Protein AF-A0A933VSX6-F1 (afdb_monomer)

Sequence (68 aa):
MDDRPTFPLELDAAQLKV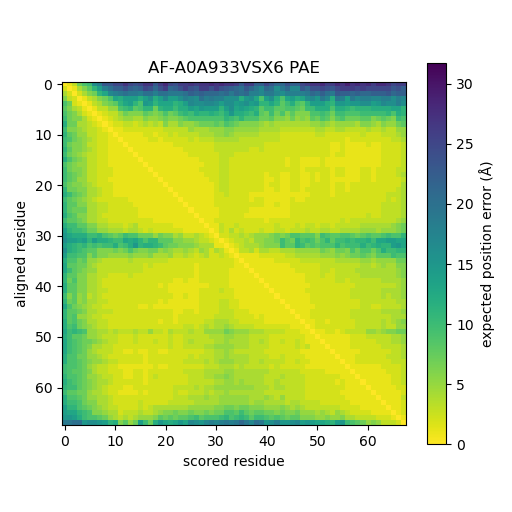TWTALKTLHDGLGHEEHDVQEIVREVLDKLPGEHDVRAIDLGRELERRRR

pLDDT: mean 92.03, std 8.21, range [50.62, 97.56]

Nearest PDB structures (foldseek):
  4c2m-assembly1_D  TM=4.875E-01  e=3.724E+00  Saccharomyces cerevisiae
  5g5l-assembly1_D  TM=5.657E-01  e=7.671E+00  Saccharomyces cerevisiae
  7z3p-assembly1_A  TM=4.634E-01  e=8.748E+00  Mus musculus
  3phf-assembly1_B  TM=3.530E-01  e=7.183E+00  human gammaherpesvirus 4

Radius of gyration: 14.53 Å; Cα contacts (8 Å, |Δi|>4): 27; chains: 1; bounding box: 41×31×33 Å

Structure (mmCIF, N/CA/C/O backbone):
data_AF-A0A933VSX6-F1
#
_entry.id   AF-A0A933VSX6-F1
#
loop_
_atom_site.group_PDB
_atom_site.id
_atom_site.type_symbol
_atom_site.label_atom_id
_atom_site.label_alt_id
_atom_site.label_comp_id
_atom_site.label_asym_id
_atom_site.label_entity_id
_atom_site.label_seq_id
_atom_site.pdbx_PDB_ins_code
_atom_site.Cartn_x
_atom_site.Cartn_y
_atom_site.Cartn_z
_atom_site.occupancy
_atom_site.B_iso_or_equiv
_atom_site.auth_seq_id
_atom_site.auth_comp_id
_atom_site.auth_asym_id
_atom_site.auth_atom_id
_atom_site.pdbx_PDB_model_num
ATOM 1 N N . MET A 1 1 ? -22.048 17.474 -6.296 1.00 50.62 1 MET A N 1
ATOM 2 C CA . MET A 1 1 ? -20.906 17.358 -7.221 1.00 50.62 1 MET A CA 1
ATOM 3 C C . MET A 1 1 ? -19.667 17.438 -6.359 1.00 50.62 1 MET A C 1
ATOM 5 O O . MET A 1 1 ? -19.606 18.335 -5.531 1.00 50.62 1 MET A O 1
ATOM 9 N N . ASP A 1 2 ? -18.793 16.444 -6.433 1.00 70.50 2 ASP A N 1
ATOM 10 C CA . ASP A 1 2 ? -17.581 16.396 -5.617 1.00 70.50 2 ASP A CA 1
ATOM 11 C C . ASP A 1 2 ? -16.523 17.297 -6.271 1.00 70.50 2 ASP A C 1
ATOM 13 O O . ASP A 1 2 ? -16.037 16.980 -7.350 1.00 70.50 2 ASP A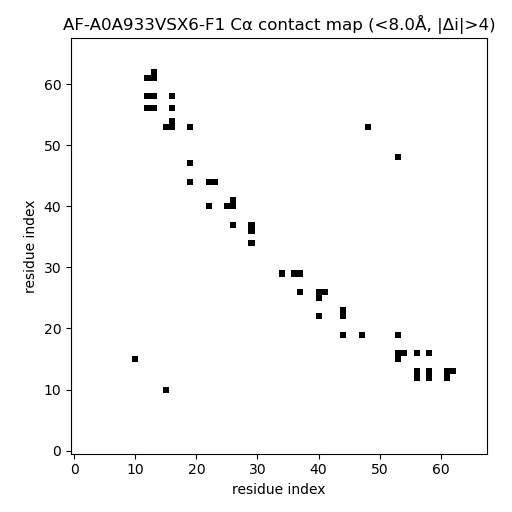 O 1
ATOM 17 N N . ASP A 1 3 ? -16.255 18.463 -5.677 1.00 74.81 3 ASP A N 1
ATOM 18 C CA . ASP A 1 3 ? -15.350 19.497 -6.217 1.00 74.81 3 ASP A CA 1
ATOM 19 C C . ASP A 1 3 ? -13.881 19.252 -5.812 1.00 74.81 3 ASP A C 1
ATOM 21 O O . ASP A 1 3 ? -13.059 20.168 -5.761 1.00 74.81 3 ASP A O 1
ATOM 25 N N . ARG A 1 4 ? -13.535 18.010 -5.440 1.00 76.44 4 ARG A N 1
ATOM 26 C CA . ARG A 1 4 ? -12.170 17.670 -5.036 1.00 76.44 4 ARG A CA 1
ATOM 27 C C . ARG A 1 4 ? -11.324 17.406 -6.284 1.00 76.44 4 ARG A C 1
ATOM 29 O O . ARG A 1 4 ? -11.696 16.569 -7.110 1.00 76.44 4 ARG A O 1
ATOM 36 N N . PRO A 1 5 ? -10.163 18.064 -6.432 1.00 72.75 5 PRO A N 1
ATOM 37 C CA . PRO A 1 5 ? -9.261 17.767 -7.533 1.00 72.75 5 PRO A CA 1
ATOM 38 C C . PRO A 1 5 ? -8.797 16.307 -7.446 1.00 72.75 5 PRO A C 1
ATOM 40 O O . PRO A 1 5 ? -8.254 15.869 -6.432 1.00 72.75 5 PRO A O 1
ATOM 43 N N . THR A 1 6 ? -9.025 15.545 -8.519 1.00 78.94 6 THR A N 1
ATOM 44 C CA . THR A 1 6 ? -8.498 14.183 -8.662 1.00 78.94 6 THR A CA 1
ATOM 45 C C . THR A 1 6 ? -7.115 14.261 -9.289 1.00 78.94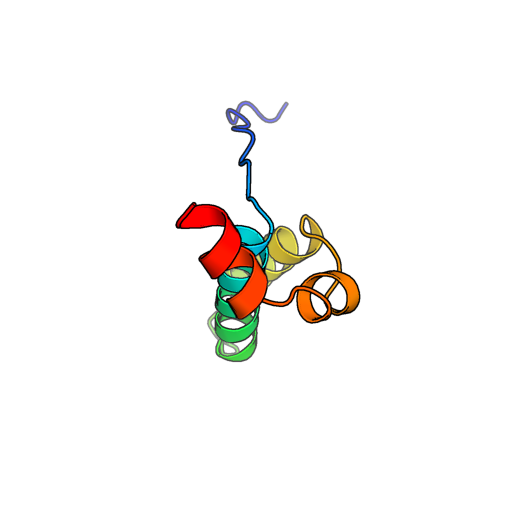 6 THR A C 1
ATOM 47 O O . THR A 1 6 ? -6.970 14.723 -10.420 1.00 78.94 6 THR A O 1
ATOM 50 N N . PHE A 1 7 ? -6.102 13.796 -8.564 1.00 79.75 7 PHE A N 1
ATOM 51 C CA . PHE A 1 7 ? -4.737 13.705 -9.068 1.00 79.75 7 PHE A CA 1
ATOM 52 C C . PHE A 1 7 ? -4.428 12.248 -9.430 1.00 79.75 7 PHE A C 1
ATOM 54 O O . PHE A 1 7 ? -4.506 11.391 -8.546 1.00 79.75 7 PHE A O 1
ATOM 61 N N . PRO A 1 8 ? -4.098 11.935 -10.698 1.00 83.81 8 PRO A N 1
ATOM 62 C CA . PRO A 1 8 ? -3.655 10.596 -11.052 1.00 83.81 8 PRO A CA 1
ATOM 63 C C . PRO A 1 8 ? -2.303 10.323 -10.388 1.00 83.81 8 PRO A C 1
ATOM 65 O O . PRO A 1 8 ? -1.374 11.124 -10.491 1.00 83.81 8 PRO A O 1
ATOM 68 N N . LEU A 1 9 ? -2.209 9.193 -9.694 1.00 87.94 9 LEU A N 1
ATOM 69 C CA . LEU A 1 9 ? -0.965 8.702 -9.118 1.00 87.94 9 LEU A CA 1
ATOM 70 C C . LEU A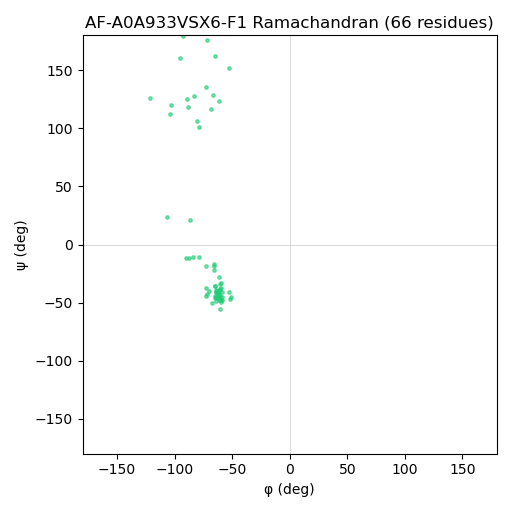 1 9 ? -0.456 7.556 -9.987 1.00 87.94 9 LEU A C 1
ATOM 72 O O . LEU A 1 9 ? -1.071 6.492 -10.036 1.00 87.94 9 LEU A O 1
ATOM 76 N N . GLU A 1 10 ? 0.668 7.773 -10.659 1.00 92.69 10 GLU A N 1
ATOM 77 C CA . GLU A 1 10 ? 1.350 6.718 -11.402 1.00 92.69 10 GLU A CA 1
ATOM 78 C C . GLU A 1 10 ? 2.343 6.010 -10.482 1.00 92.69 10 GLU A C 1
ATOM 80 O O . GLU A 1 10 ? 3.201 6.638 -9.860 1.00 92.69 10 GLU A O 1
ATOM 85 N N . LEU A 1 11 ? 2.206 4.689 -10.385 1.00 94.44 11 LEU A N 1
ATOM 86 C CA . LEU A 1 11 ? 3.115 3.827 -9.644 1.00 94.44 11 LEU A CA 1
ATOM 87 C C . LEU A 1 11 ? 3.690 2.807 -10.617 1.00 94.44 11 LEU A C 1
ATOM 89 O O . LEU A 1 11 ? 2.938 2.083 -11.270 1.00 94.44 11 LEU A O 1
ATOM 93 N N . ASP A 1 12 ? 5.013 2.706 -10.682 1.00 95.69 12 ASP A N 1
ATOM 94 C CA . ASP A 1 12 ? 5.621 1.535 -11.308 1.00 95.69 12 ASP A CA 1
ATOM 95 C C . ASP A 1 12 ? 5.457 0.285 -10.420 1.00 95.69 12 ASP A C 1
ATOM 97 O O . ASP A 1 12 ? 4.959 0.351 -9.292 1.00 95.69 12 ASP A O 1
ATOM 101 N N . ALA A 1 13 ? 5.895 -0.878 -10.906 1.00 96.62 13 ALA A N 1
ATOM 102 C CA . ALA A 1 13 ? 5.697 -2.139 -10.195 1.00 96.62 13 ALA A CA 1
ATOM 103 C C . ALA A 1 13 ? 6.369 -2.168 -8.804 1.00 96.62 13 ALA A C 1
ATOM 105 O O . ALA A 1 13 ? 5.790 -2.684 -7.847 1.00 96.62 13 ALA A O 1
ATOM 106 N N . ALA A 1 14 ? 7.562 -1.587 -8.649 1.00 97.00 14 ALA A N 1
ATOM 107 C CA . ALA A 1 14 ? 8.264 -1.564 -7.365 1.00 97.00 14 ALA A CA 1
ATOM 108 C C . ALA A 1 14 ? 7.581 -0.611 -6.379 1.00 97.00 14 ALA A C 1
ATOM 110 O O . ALA A 1 14 ? 7.402 -0.959 -5.212 1.00 97.00 14 ALA A O 1
ATOM 111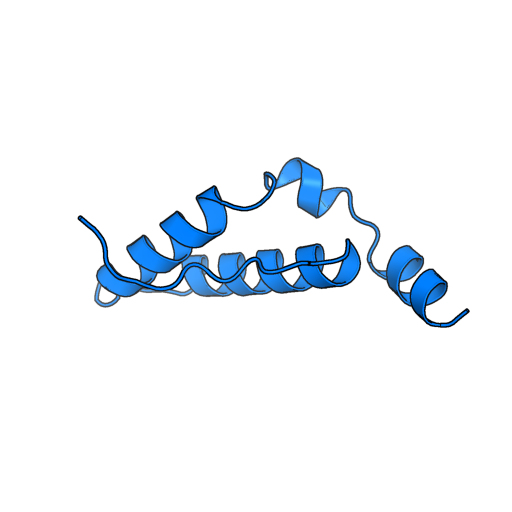 N N . GLN A 1 15 ? 7.165 0.564 -6.854 1.00 97.00 15 GLN A N 1
ATOM 112 C CA . GLN A 1 15 ? 6.378 1.518 -6.075 1.00 97.00 15 GLN A CA 1
ATOM 113 C C . GLN A 1 15 ? 5.056 0.895 -5.633 1.00 97.00 15 GLN A C 1
ATOM 115 O O . GLN A 1 15 ? 4.731 0.943 -4.451 1.00 97.00 15 GLN A O 1
ATOM 120 N N . LEU A 1 16 ? 4.334 0.249 -6.550 1.00 97.25 16 LEU A N 1
ATOM 121 C CA . LEU A 1 16 ? 3.071 -0.417 -6.257 1.00 97.25 16 LEU A CA 1
ATOM 122 C C . LEU A 1 16 ? 3.245 -1.495 -5.182 1.00 97.25 16 LEU A C 1
ATOM 124 O O . LEU A 1 16 ? 2.488 -1.517 -4.212 1.00 97.25 16 LEU A O 1
ATOM 128 N N . LYS A 1 17 ? 4.265 -2.354 -5.311 1.00 97.56 17 LYS A N 1
ATOM 129 C CA . LYS A 1 17 ? 4.547 -3.418 -4.337 1.00 97.56 17 LYS A CA 1
ATOM 130 C C . LYS A 1 17 ? 4.803 -2.860 -2.939 1.00 97.56 17 LYS A C 1
ATOM 132 O O . LYS A 1 17 ? 4.248 -3.379 -1.969 1.00 97.56 17 LYS A O 1
ATOM 137 N N . VAL A 1 18 ? 5.613 -1.808 -2.832 1.00 97.44 18 VAL A N 1
ATOM 138 C CA . VAL A 1 18 ? 5.926 -1.168 -1.546 1.00 97.44 18 VAL A CA 1
ATOM 139 C C . VAL A 1 18 ? 4.694 -0.479 -0.963 1.00 97.44 18 VAL A C 1
ATOM 141 O O . VAL A 1 18 ? 4.344 -0.750 0.184 1.00 97.44 18 VAL A O 1
ATOM 144 N N . THR A 1 19 ? 4.006 0.353 -1.747 1.00 96.75 19 THR A N 1
ATOM 145 C CA . THR A 1 19 ? 2.824 1.103 -1.302 1.00 96.75 19 THR A CA 1
ATOM 146 C C . THR A 1 19 ? 1.717 0.172 -0.826 1.00 96.75 19 THR A C 1
ATOM 148 O O . THR A 1 19 ? 1.212 0.341 0.281 1.00 96.75 19 THR A O 1
ATOM 151 N N . TRP A 1 20 ? 1.377 -0.851 -1.613 1.00 97.38 20 TRP A N 1
ATOM 152 C CA . TRP A 1 20 ? 0.348 -1.818 -1.236 1.00 97.38 20 TRP A CA 1
ATOM 153 C C . TRP A 1 20 ? 0.722 -2.566 0.048 1.00 97.38 20 TRP A C 1
ATOM 155 O O . TRP A 1 20 ? -0.101 -2.689 0.950 1.00 97.38 20 TRP A O 1
ATOM 165 N N . THR A 1 21 ? 1.981 -3.006 0.179 1.00 97.19 21 THR A N 1
ATOM 166 C CA . THR A 1 21 ? 2.442 -3.724 1.382 1.00 97.19 21 THR A CA 1
ATOM 167 C C . THR A 1 21 ? 2.391 -2.831 2.623 1.00 97.19 21 THR A C 1
ATOM 169 O O . THR A 1 21 ? 1.970 -3.284 3.688 1.00 97.19 21 THR A O 1
ATOM 172 N N . ALA A 1 22 ? 2.784 -1.562 2.493 1.00 97.56 22 ALA A N 1
ATOM 173 C CA . ALA A 1 22 ? 2.729 -0.594 3.583 1.00 97.56 22 ALA A CA 1
ATOM 174 C C . ALA A 1 22 ? 1.282 -0.312 4.012 1.00 97.56 22 ALA A C 1
ATOM 176 O O . ALA A 1 22 ? 0.986 -0.356 5.202 1.00 97.56 22 ALA A O 1
ATOM 177 N N . LEU A 1 23 ? 0.374 -0.097 3.055 1.00 97.06 23 LEU A N 1
ATOM 178 C CA . LEU A 1 23 ? -1.048 0.121 3.327 1.00 97.06 23 LEU A CA 1
ATOM 179 C C . LEU A 1 23 ? -1.708 -1.108 3.954 1.00 97.06 23 LEU A C 1
ATOM 181 O O . LEU A 1 23 ? -2.474 -0.966 4.900 1.00 97.06 23 LEU A O 1
ATOM 185 N N . LYS A 1 24 ? -1.382 -2.313 3.479 1.00 96.81 24 LYS A N 1
ATOM 186 C CA . LYS A 1 24 ? -1.898 -3.555 4.060 1.00 96.81 24 LYS A CA 1
ATOM 187 C C . LYS A 1 24 ? -1.399 -3.759 5.492 1.00 96.81 24 LYS A C 1
ATOM 189 O O . LYS A 1 24 ? -2.193 -4.064 6.372 1.00 96.81 24 LYS A O 1
ATOM 194 N N . THR A 1 25 ? -0.109 -3.521 5.735 1.00 97.00 25 THR A N 1
ATOM 195 C CA . THR A 1 25 ? 0.481 -3.583 7.085 1.00 97.00 25 THR A CA 1
ATOM 196 C C . THR A 1 25 ? -0.153 -2.555 8.017 1.00 97.00 25 THR A C 1
ATOM 198 O O . THR A 1 25 ? -0.452 -2.880 9.161 1.00 97.00 25 THR A O 1
ATOM 201 N N . LEU A 1 26 ? -0.384 -1.332 7.526 1.00 96.44 26 LEU A N 1
ATOM 202 C CA . LEU A 1 26 ? -1.088 -0.296 8.273 1.00 96.44 26 LEU A CA 1
ATOM 203 C C . LEU A 1 26 ? -2.502 -0.762 8.617 1.00 96.44 26 LEU A C 1
ATOM 205 O O . LEU A 1 26 ? -2.828 -0.816 9.792 1.00 96.44 26 LEU A O 1
ATOM 209 N N . HIS A 1 27 ? -3.298 -1.158 7.619 1.00 95.94 27 HIS A N 1
ATOM 210 C CA . HIS A 1 27 ? -4.668 -1.635 7.811 1.00 95.94 27 HIS A CA 1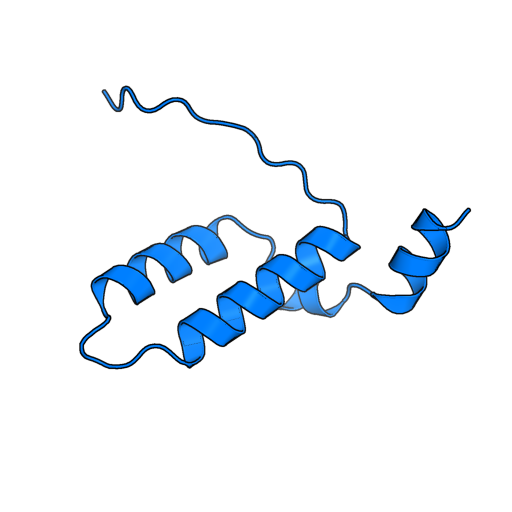
ATOM 211 C C . HIS A 1 27 ? -4.750 -2.740 8.870 1.00 95.94 27 HIS A C 1
ATOM 213 O O . HIS A 1 27 ? -5.612 -2.696 9.740 1.00 95.94 27 HIS A O 1
ATOM 219 N N . ASP A 1 28 ? -3.861 -3.730 8.795 1.00 94.94 28 ASP A N 1
ATOM 220 C CA . ASP A 1 28 ? -3.863 -4.876 9.710 1.00 94.94 28 ASP A CA 1
ATOM 221 C C . ASP A 1 28 ? -3.385 -4.520 11.124 1.00 94.94 28 ASP A C 1
ATOM 223 O O . ASP A 1 28 ? -3.651 -5.267 12.065 1.00 94.94 28 ASP A O 1
ATOM 227 N N . GLY A 1 29 ? -2.682 -3.395 11.276 1.00 94.88 29 GLY A N 1
ATOM 228 C CA . GLY A 1 29 ? -2.238 -2.860 12.559 1.00 94.88 29 GLY A CA 1
ATOM 229 C C . GLY A 1 29 ? -3.223 -1.895 13.225 1.00 94.88 29 GLY A C 1
ATOM 230 O O . GLY A 1 29 ? -3.013 -1.573 14.393 1.00 94.88 29 GLY A O 1
ATOM 231 N N . LEU A 1 30 ? -4.266 -1.438 12.521 1.00 93.81 30 LEU A N 1
ATOM 232 C CA . LEU A 1 30 ? -5.281 -0.538 13.079 1.00 93.81 30 LEU A CA 1
ATOM 233 C C . LEU A 1 30 ? -6.202 -1.291 14.050 1.00 93.81 30 LEU A C 1
ATOM 235 O O . LEU A 1 30 ? -6.656 -2.406 13.781 1.00 93.81 30 LEU A O 1
ATOM 239 N N . GLY A 1 31 ? -6.468 -0.673 15.197 1.00 88.12 31 GLY A N 1
ATOM 240 C CA . GLY A 1 31 ? -7.342 -1.181 16.246 1.00 88.12 31 GLY A CA 1
ATOM 241 C C . GLY A 1 31 ? -8.791 -0.700 16.128 1.00 88.12 31 GLY A C 1
ATOM 242 O O . GLY A 1 31 ? -9.163 0.083 15.259 1.00 88.12 31 GLY A O 1
ATOM 243 N N . HIS A 1 32 ? -9.629 -1.149 17.068 1.00 81.00 32 HIS A N 1
ATOM 244 C CA . HIS A 1 32 ? -11.075 -0.883 17.070 1.00 81.00 32 HIS A CA 1
ATOM 245 C C . HIS A 1 32 ? -11.444 0.608 17.171 1.00 81.00 32 HIS A C 1
ATOM 247 O O . HIS A 1 32 ? -12.503 1.002 16.692 1.00 81.00 32 HIS A O 1
ATOM 253 N N . GLU A 1 33 ? -10.598 1.435 17.791 1.00 89.50 33 GLU A N 1
ATOM 254 C CA . GLU A 1 33 ? -10.837 2.882 17.918 1.00 89.50 33 GLU A CA 1
ATOM 255 C C . GLU A 1 33 ? -10.492 3.657 16.635 1.00 89.50 33 GLU A C 1
ATOM 257 O O . GLU A 1 33 ? -10.848 4.824 16.501 1.00 89.50 33 GLU A O 1
ATOM 262 N N . GLU A 1 34 ? -9.835 3.012 15.668 1.00 91.12 34 GLU A N 1
ATOM 263 C CA . GLU A 1 34 ? -9.317 3.634 14.444 1.00 91.12 34 GLU A CA 1
ATOM 264 C C . GLU A 1 34 ? -10.158 3.268 13.209 1.00 91.12 34 GLU A C 1
ATOM 266 O O . GLU A 1 34 ? -9.675 3.329 12.077 1.00 91.12 34 GLU A O 1
ATOM 271 N N . HIS A 1 35 ? -11.429 2.908 13.421 1.00 91.12 35 HIS A N 1
ATOM 272 C CA . HIS A 1 35 ? -12.347 2.435 12.381 1.00 91.12 35 HIS A CA 1
ATOM 273 C C . HIS A 1 35 ? -12.402 3.373 11.166 1.00 91.12 35 HIS A C 1
ATOM 275 O O . HIS A 1 35 ? -12.283 2.918 10.035 1.00 91.12 35 HIS A O 1
ATOM 281 N N . ASP A 1 36 ? -12.492 4.689 11.372 1.00 93.19 36 ASP A N 1
ATOM 282 C CA . ASP A 1 36 ? -12.549 5.653 10.263 1.00 93.19 36 ASP A CA 1
ATOM 283 C C . ASP A 1 36 ? -11.288 5.610 9.385 1.00 93.19 36 ASP A C 1
ATOM 285 O O . ASP A 1 36 ? -11.364 5.686 8.158 1.00 93.19 36 ASP A O 1
ATOM 289 N N . VAL A 1 37 ? -10.114 5.440 9.998 1.00 94.38 37 VAL A N 1
ATOM 290 C CA . VAL A 1 37 ? -8.847 5.297 9.268 1.00 94.38 37 VAL A CA 1
ATOM 291 C C . VAL A 1 37 ? -8.810 3.954 8.546 1.00 94.38 37 VAL A C 1
ATOM 293 O O . VAL A 1 37 ? -8.376 3.888 7.397 1.00 94.38 37 VAL A O 1
ATOM 296 N N . GLN A 1 38 ? -9.296 2.894 9.189 1.00 95.62 38 GLN A N 1
ATOM 297 C CA . GLN A 1 38 ? -9.356 1.560 8.606 1.00 95.62 38 GLN A CA 1
ATOM 298 C C . GLN A 1 38 ? -10.220 1.538 7.341 1.00 95.62 38 GLN A C 1
ATOM 300 O O . GLN A 1 38 ? -9.791 0.999 6.319 1.00 95.62 38 GLN A O 1
ATOM 305 N N . GLU A 1 39 ? -11.383 2.189 7.378 1.00 95.56 39 GLU A N 1
ATOM 306 C CA . GLU A 1 39 ? -12.276 2.332 6.227 1.00 95.56 39 GLU A CA 1
ATOM 307 C C . GLU A 1 39 ? -11.595 3.096 5.084 1.00 95.56 39 GLU A C 1
ATOM 309 O O . GLU A 1 39 ? -11.608 2.629 3.945 1.00 95.56 39 GLU A O 1
ATOM 314 N N . ILE A 1 40 ? -10.914 4.211 5.378 1.00 95.44 40 ILE A N 1
ATOM 315 C CA . ILE A 1 40 ? -10.177 4.984 4.364 1.00 95.44 40 ILE A CA 1
ATOM 316 C C . ILE A 1 40 ? -9.062 4.142 3.733 1.00 95.44 40 ILE A C 1
ATOM 318 O O . ILE A 1 40 ? -8.903 4.133 2.511 1.00 95.44 40 ILE A O 1
ATOM 322 N N . VAL A 1 41 ? -8.274 3.424 4.539 1.00 95.94 41 VAL A N 1
ATOM 323 C CA . VAL A 1 41 ? -7.191 2.577 4.018 1.00 95.94 41 VAL A CA 1
ATOM 324 C C . VAL A 1 41 ? -7.762 1.444 3.165 1.00 95.94 41 VAL A C 1
ATOM 326 O O . VAL A 1 41 ? -7.199 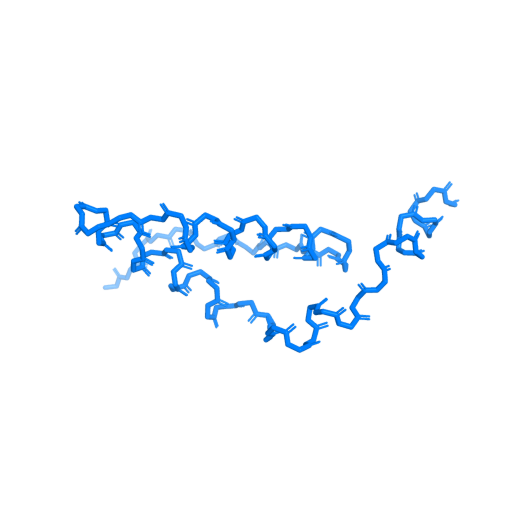1.147 2.109 1.00 95.94 41 VAL A O 1
ATOM 329 N N . ARG A 1 42 ? -8.897 0.854 3.563 1.00 95.81 42 ARG A N 1
ATOM 330 C CA . ARG A 1 42 ? -9.603 -0.149 2.759 1.00 95.81 42 ARG A CA 1
ATOM 331 C C . ARG A 1 42 ? -10.056 0.424 1.416 1.00 95.81 42 ARG A C 1
ATOM 333 O O . ARG A 1 42 ? -9.739 -0.161 0.387 1.00 95.81 42 ARG A O 1
ATOM 340 N N . GLU A 1 43 ? -10.688 1.597 1.401 1.00 95.81 43 GLU A N 1
ATOM 341 C CA . GLU A 1 43 ? -11.103 2.266 0.158 1.00 95.81 43 GLU A CA 1
ATOM 342 C C . GLU A 1 43 ? -9.931 2.573 -0.784 1.00 95.81 43 GLU A C 1
ATOM 344 O O . GLU A 1 43 ? -10.092 2.587 -2.006 1.00 95.81 43 GLU A O 1
ATOM 349 N N . VAL A 1 44 ? -8.747 2.865 -0.239 1.00 94.50 44 VAL A N 1
ATOM 350 C CA . VAL A 1 44 ? -7.535 3.051 -1.046 1.00 94.50 44 VAL A CA 1
ATOM 351 C C . VAL A 1 44 ? -7.035 1.712 -1.586 1.00 94.50 44 VAL A C 1
ATOM 353 O O . VAL A 1 44 ? -6.710 1.637 -2.770 1.00 94.50 44 VAL A O 1
ATOM 356 N N . LEU A 1 45 ? -6.993 0.661 -0.762 1.00 95.88 45 LEU A N 1
ATOM 357 C CA . LEU A 1 45 ? -6.593 -0.685 -1.187 1.00 95.88 45 LEU A CA 1
ATOM 358 C C . LEU A 1 45 ? -7.505 -1.228 -2.299 1.00 95.88 45 LEU A C 1
ATOM 360 O O . LEU A 1 45 ? -6.992 -1.822 -3.243 1.00 95.88 45 LEU A O 1
ATOM 364 N N . ASP A 1 46 ? -8.808 -0.945 -2.247 1.00 95.69 46 ASP A N 1
ATOM 365 C CA . ASP A 1 46 ? -9.788 -1.349 -3.266 1.00 95.69 46 ASP A CA 1
ATOM 366 C C . ASP A 1 46 ? -9.566 -0.674 -4.635 1.00 95.69 46 ASP A C 1
ATOM 368 O O . ASP A 1 46 ? -10.055 -1.151 -5.659 1.00 95.69 46 ASP A O 1
ATOM 372 N N . LYS A 1 47 ? -8.813 0.434 -4.681 1.00 92.88 47 LYS A N 1
ATOM 373 C CA . LYS A 1 47 ? -8.428 1.120 -5.930 1.00 92.88 47 LYS A CA 1
ATOM 374 C C . LYS A 1 47 ? -7.143 0.560 -6.544 1.00 92.88 47 LYS A C 1
ATOM 376 O O . LYS A 1 47 ? -6.800 0.933 -7.666 1.00 92.88 47 LYS A O 1
ATOM 381 N N . LEU A 1 48 ? -6.408 -0.278 -5.814 1.00 93.94 48 LEU A N 1
ATOM 382 C CA . LEU A 1 48 ? -5.159 -0.882 -6.270 1.00 93.94 48 LEU A CA 1
ATOM 383 C C . LEU A 1 48 ? -5.409 -2.277 -6.869 1.00 93.94 48 LEU A C 1
ATOM 385 O O . LEU A 1 48 ? -6.429 -2.904 -6.583 1.00 93.94 48 LEU A O 1
ATOM 389 N N . PRO A 1 49 ? -4.473 -2.801 -7.684 1.00 95.12 49 PRO A N 1
ATOM 390 C CA . PRO A 1 49 ? -4.481 -4.204 -8.084 1.00 95.12 49 PRO A CA 1
ATOM 391 C C . PRO A 1 49 ? -4.559 -5.152 -6.883 1.00 95.12 49 PRO A C 1
ATOM 393 O O . PRO A 1 49 ? -4.085 -4.838 -5.786 1.00 95.12 49 PRO A O 1
ATOM 396 N N . GLY A 1 50 ? -5.143 -6.329 -7.107 1.00 92.81 50 GLY A N 1
ATOM 397 C CA . GLY A 1 50 ? -5.420 -7.287 -6.045 1.00 92.81 50 GLY A CA 1
ATOM 398 C C . GLY A 1 50 ? -4.154 -7.836 -5.388 1.00 92.81 50 GLY A C 1
ATOM 399 O O . GLY A 1 50 ? -3.058 -7.809 -5.951 1.00 92.81 50 GLY A O 1
ATOM 400 N N . GLU A 1 51 ? -4.315 -8.412 -4.194 1.00 93.88 51 GLU A N 1
ATOM 401 C CA . GLU A 1 51 ? -3.201 -8.980 -3.425 1.00 93.88 51 GLU A CA 1
ATOM 402 C C . GLU A 1 51 ? -2.368 -9.982 -4.237 1.00 93.88 51 GLU A C 1
ATOM 404 O O . GLU A 1 51 ? -1.141 -9.985 -4.147 1.00 93.88 51 GLU A O 1
ATOM 409 N N . HIS A 1 52 ? -3.019 -10.829 -5.039 1.00 95.62 52 HIS A N 1
ATOM 410 C CA . HIS A 1 52 ? -2.324 -11.819 -5.858 1.00 95.62 52 HIS A CA 1
ATOM 411 C C . HIS A 1 52 ? -1.418 -11.162 -6.911 1.00 95.62 52 HIS A C 1
ATOM 413 O O . HIS A 1 52 ? -0.250 -11.540 -7.032 1.00 95.62 52 HIS A O 1
ATOM 419 N N . ASP A 1 53 ? -1.923 -10.138 -7.602 1.00 94.62 53 ASP A N 1
ATOM 420 C CA . ASP A 1 53 ? -1.188 -9.398 -8.632 1.00 94.62 53 ASP A CA 1
ATOM 421 C C . ASP A 1 53 ? 0.022 -8.689 -8.026 1.00 94.62 53 ASP A C 1
ATOM 423 O O . ASP A 1 53 ? 1.145 -8.789 -8.524 1.00 94.62 53 ASP A O 1
ATOM 427 N N . VAL A 1 54 ? -0.186 -8.030 -6.884 1.00 96.00 54 VAL A N 1
ATOM 428 C CA . VAL A 1 54 ? 0.883 -7.354 -6.155 1.00 96.00 54 VAL A CA 1
ATOM 429 C C . VAL A 1 54 ? 1.913 -8.365 -5.660 1.00 96.00 54 VAL A C 1
ATOM 431 O O . VAL A 1 54 ? 3.117 -8.154 -5.825 1.00 96.00 54 VAL A O 1
ATOM 434 N N . ARG A 1 55 ? 1.499 -9.496 -5.076 1.00 93.50 55 ARG A N 1
ATOM 435 C CA . ARG A 1 55 ? 2.421 -10.531 -4.576 1.00 93.50 55 ARG A CA 1
ATOM 436 C C . ARG A 1 55 ? 3.299 -11.119 -5.679 1.00 93.50 55 ARG A C 1
ATOM 438 O O . ARG A 1 55 ? 4.470 -11.367 -5.394 1.00 93.50 55 ARG A O 1
ATOM 445 N N . ALA A 1 56 ? 2.797 -11.236 -6.907 1.00 97.06 56 ALA A N 1
ATOM 446 C CA . ALA A 1 56 ? 3.560 -11.712 -8.061 1.00 97.06 56 ALA A CA 1
ATOM 447 C C . ALA A 1 56 ? 4.710 -10.774 -8.492 1.00 97.06 56 ALA A C 1
ATOM 449 O O . ALA A 1 56 ? 5.613 -11.203 -9.211 1.00 97.06 56 ALA A O 1
ATOM 450 N N . ILE A 1 57 ? 4.719 -9.511 -8.045 1.00 97.00 57 ILE A N 1
ATOM 451 C CA . ILE A 1 57 ? 5.804 -8.565 -8.339 1.00 97.00 57 ILE A CA 1
ATOM 452 C C . ILE A 1 57 ? 7.093 -8.983 -7.619 1.00 97.00 57 ILE A C 1
ATOM 454 O O . ILE A 1 57 ? 7.174 -8.938 -6.385 1.00 97.00 57 ILE A O 1
ATOM 458 N N . ASP A 1 58 ? 8.120 -9.305 -8.404 1.00 97.12 58 ASP A N 1
ATOM 459 C CA . ASP A 1 58 ? 9.496 -9.471 -7.937 1.00 97.12 58 ASP A CA 1
ATOM 460 C C . ASP A 1 58 ? 10.154 -8.096 -7.744 1.00 97.12 58 ASP A C 1
ATOM 462 O O . ASP A 1 58 ? 10.575 -7.435 -8.698 1.00 97.12 58 ASP A O 1
ATOM 466 N N . LEU A 1 59 ? 10.224 -7.660 -6.483 1.00 96.06 59 LEU A N 1
ATOM 467 C CA . LEU A 1 59 ? 10.784 -6.361 -6.119 1.00 96.06 59 LEU A CA 1
ATOM 468 C C . LEU A 1 59 ? 12.286 -6.268 -6.427 1.00 96.06 59 LEU A C 1
ATOM 470 O O . LEU A 1 59 ? 12.751 -5.207 -6.836 1.00 96.06 59 LEU A O 1
ATOM 474 N N . GLY A 1 60 ? 13.045 -7.355 -6.258 1.00 96.69 60 GLY A N 1
ATOM 475 C CA . GLY A 1 60 ? 14.484 -7.362 -6.527 1.00 96.69 60 GLY A CA 1
ATOM 476 C C . GLY A 1 60 ? 14.757 -7.107 -8.005 1.00 96.69 60 GLY A C 1
ATOM 477 O O . GLY A 1 60 ? 15.500 -6.187 -8.355 1.00 96.69 60 GLY A O 1
ATOM 478 N N . ARG A 1 61 ? 14.054 -7.844 -8.870 1.00 96.94 61 ARG A N 1
ATOM 479 C CA . ARG A 1 61 ? 14.130 -7.672 -10.323 1.00 96.94 61 ARG A CA 1
ATOM 480 C C . ARG A 1 61 ? 13.735 -6.265 -10.769 1.00 96.94 61 ARG A C 1
ATOM 482 O O . ARG A 1 61 ? 14.361 -5.711 -11.670 1.00 96.94 61 ARG A O 1
ATOM 489 N N . GLU A 1 62 ? 12.700 -5.682 -10.174 1.00 97.00 62 GLU A N 1
ATOM 490 C CA . GLU A 1 62 ? 12.233 -4.350 -10.562 1.00 97.00 62 GLU A CA 1
ATOM 491 C C . GLU A 1 62 ? 13.188 -3.236 -10.102 1.00 97.00 62 GLU A C 1
ATOM 493 O O . GLU A 1 62 ? 13.471 -2.299 -10.850 1.00 97.00 62 GLU A O 1
ATOM 498 N N . LEU A 1 63 ? 13.783 -3.371 -8.914 1.00 95.62 63 LEU A N 1
ATOM 499 C CA . LEU A 1 63 ? 14.830 -2.458 -8.453 1.00 95.62 63 LEU A CA 1
ATOM 500 C C . LEU A 1 63 ? 16.096 -2.549 -9.315 1.00 95.62 63 LEU A C 1
ATOM 502 O O . LEU A 1 63 ? 16.734 -1.527 -9.564 1.00 95.62 63 LEU A O 1
ATOM 506 N N . GLU A 1 64 ? 16.457 -3.739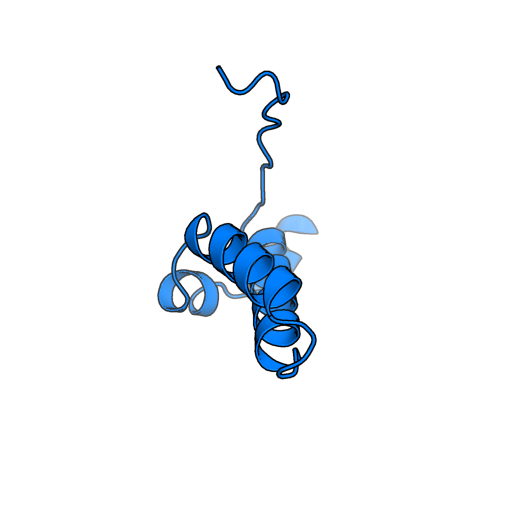 -9.798 1.00 96.38 64 GLU A N 1
ATOM 507 C CA . GLU A 1 64 ? 17.555 -3.901 -10.756 1.00 96.38 64 GLU A CA 1
ATOM 508 C C . GLU A 1 64 ? 17.280 -3.192 -12.084 1.00 96.38 64 GLU A C 1
ATOM 510 O O . GLU A 1 64 ? 18.192 -2.578 -12.635 1.00 96.38 64 GLU A O 1
ATOM 515 N N . ARG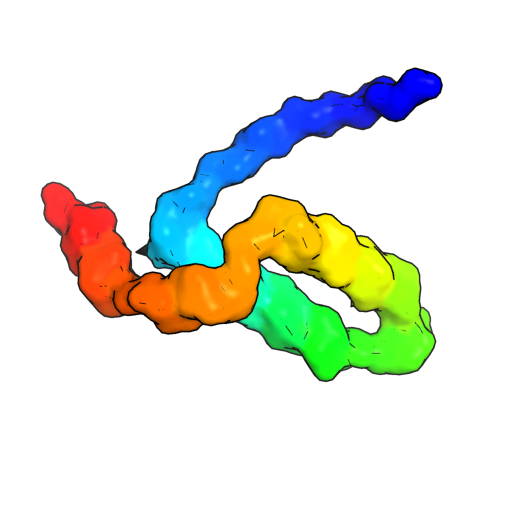 A 1 65 ? 16.041 -3.241 -12.595 1.00 93.44 65 ARG A N 1
ATOM 516 C CA . ARG A 1 65 ? 15.660 -2.530 -13.827 1.00 93.44 65 ARG A CA 1
ATOM 517 C C . ARG A 1 65 ? 15.801 -1.021 -13.686 1.00 93.44 65 ARG A C 1
ATOM 519 O O . ARG A 1 65 ? 16.328 -0.398 -14.593 1.00 93.44 65 ARG A O 1
ATOM 526 N N . ARG A 1 66 ? 15.396 -0.453 -12.547 1.00 90.25 66 ARG A N 1
ATOM 527 C CA . ARG A 1 66 ? 15.507 0.992 -12.277 1.00 90.25 66 ARG A CA 1
ATOM 528 C C . ARG A 1 66 ? 16.943 1.509 -12.167 1.00 90.25 66 ARG A C 1
ATOM 530 O O . ARG A 1 66 ? 17.162 2.709 -12.266 1.00 90.25 66 ARG A O 1
ATOM 537 N N . ARG A 1 67 ? 17.907 0.633 -11.865 1.00 90.56 67 ARG A N 1
ATOM 538 C CA . ARG A 1 67 ? 19.330 0.994 -11.739 1.00 90.56 67 ARG A CA 1
ATOM 539 C C . ARG A 1 67 ? 20.066 1.027 -13.082 1.00 90.56 67 ARG A C 1
ATOM 541 O O . ARG A 1 67 ? 21.222 1.443 -13.097 1.00 90.56 67 ARG A O 1
ATOM 548 N N . ARG A 1 68 ? 19.448 0.525 -14.153 1.00 79.69 68 ARG A N 1
ATOM 549 C CA . ARG A 1 68 ? 19.995 0.539 -15.515 1.00 79.69 68 ARG A CA 1
ATOM 550 C C . ARG A 1 68 ? 19.544 1.792 -16.245 1.00 79.69 68 ARG A C 1
ATOM 552 O O . ARG A 1 68 ? 20.367 2.289 -17.039 1.00 79.69 68 ARG A O 1
#

Secondary structure (DSSP, 8-state):
---PPPPP----HHHHHHHHHHHHHHHHH--GGGHHHHHHHHHHHTTSPPHHHHHT--HHHHHHHHT-

Foldseek 3Di:
DPPDDDDDDDDDLLRLLVVLVVLVVVLVPDDPVCVVVNVVSVVVNVVGDDPVVNVPRDNVVVVVVVVD

Mean predicted aligned error: 4.67 Å

Solvent-accessible surface area (backbone atoms only — not comparable to full-atom values): 4287 Å² total; per-residue (Å²): 130,85,88,68,86,83,76,90,82,89,63,57,72,49,52,42,40,50,52,52,51,52,50,51,54,49,48,74,66,55,56,87,92,40,50,72,59,40,52,53,47,47,60,54,54,73,74,46,78,52,70,68,63,44,66,69,55,58,54,69,64,43,54,54,58,74,74,108